Protein AF-A0A2X1UXJ8-F1 (afdb_monomer_lite)

Structure (mmCIF, N/CA/C/O backbone):
data_AF-A0A2X1UXJ8-F1
#
_entry.id   AF-A0A2X1UXJ8-F1
#
loop_
_atom_site.group_PDB
_atom_site.id
_atom_site.type_symbol
_atom_site.label_atom_id
_atom_site.label_alt_id
_atom_site.label_comp_id
_atom_site.label_asym_id
_atom_site.label_entity_id
_atom_site.label_seq_id
_atom_site.pdbx_PDB_ins_code
_atom_site.Cartn_x
_atom_site.Cartn_y
_atom_site.Cartn_z
_atom_site.occupancy
_atom_site.B_iso_or_equiv
_atom_site.auth_seq_id
_atom_site.auth_comp_id
_atom_site.auth_asym_id
_atom_site.auth_atom_id
_atom_site.pdbx_PDB_model_num
ATOM 1 N N . MET A 1 1 ? -6.531 20.901 70.702 1.00 50.12 1 MET A N 1
ATOM 2 C CA . MET A 1 1 ? -6.947 21.067 69.288 1.00 50.12 1 MET A CA 1
ATOM 3 C C . MET A 1 1 ? -7.308 19.710 68.667 1.00 50.12 1 MET A C 1
ATOM 5 O O . MET A 1 1 ? -6.995 19.472 67.511 1.00 50.12 1 MET A O 1
ATOM 9 N N . THR A 1 2 ? -7.958 18.817 69.420 1.00 54.38 2 THR A N 1
ATOM 10 C CA . THR A 1 2 ? -8.290 17.442 68.986 1.00 54.38 2 THR A CA 1
ATOM 11 C C . THR A 1 2 ? -9.805 17.213 68.903 1.00 54.38 2 THR A C 1
ATOM 13 O O . THR A 1 2 ? -10.251 16.410 68.093 1.00 54.38 2 THR A O 1
ATOM 16 N N . ASP A 1 3 ? -10.604 18.010 69.618 1.00 55.00 3 ASP A N 1
ATOM 17 C CA . ASP A 1 3 ? -12.059 17.815 69.731 1.00 55.00 3 ASP A CA 1
ATOM 18 C C . ASP A 1 3 ? -12.856 18.219 68.471 1.00 55.00 3 ASP A C 1
ATOM 20 O O . ASP A 1 3 ? -13.961 17.732 68.239 1.00 55.00 3 ASP A O 1
ATOM 24 N N . GLU A 1 4 ? -12.310 19.090 67.614 1.00 52.22 4 GLU A N 1
ATOM 25 C CA . GLU A 1 4 ? -12.976 19.516 66.367 1.00 52.22 4 GLU A CA 1
ATOM 26 C C . GLU A 1 4 ? -12.771 18.536 65.202 1.00 52.22 4 GLU A C 1
ATOM 28 O O . GLU A 1 4 ? -13.556 18.528 64.250 1.00 52.22 4 GLU A O 1
ATOM 33 N N . ALA A 1 5 ? -11.730 17.700 65.266 1.00 50.44 5 ALA A N 1
ATOM 34 C CA . ALA A 1 5 ? -11.434 16.709 64.236 1.00 50.44 5 ALA A CA 1
ATOM 35 C C . ALA A 1 5 ? -12.304 15.453 64.403 1.00 50.44 5 ALA A C 1
ATOM 37 O O . ALA A 1 5 ? -12.870 14.975 63.423 1.00 50.44 5 ALA A O 1
ATOM 38 N N . GLU A 1 6 ? -12.488 14.972 65.636 1.00 48.12 6 GLU A N 1
ATOM 39 C CA . GLU A 1 6 ? -13.340 13.808 65.929 1.00 48.12 6 GLU A CA 1
ATOM 40 C C . GLU A 1 6 ? -14.822 14.110 65.661 1.00 48.12 6 GLU A C 1
ATOM 42 O O . GLU A 1 6 ? -15.505 13.331 64.995 1.00 48.12 6 GLU A O 1
ATOM 47 N N . LYS A 1 7 ? -15.292 15.309 66.031 1.00 53.81 7 LYS A N 1
ATOM 48 C CA . LYS A 1 7 ? -16.669 15.749 65.765 1.00 53.81 7 LYS A CA 1
ATOM 49 C C . LYS A 1 7 ? -16.976 15.892 64.266 1.00 53.81 7 LYS A C 1
ATOM 51 O O . LYS A 1 7 ? -18.093 15.624 63.837 1.00 53.81 7 LYS A O 1
ATOM 56 N N . ASN A 1 8 ? -15.998 16.286 63.445 1.00 51.00 8 ASN A N 1
ATOM 57 C CA . ASN A 1 8 ? -16.175 16.412 61.990 1.00 51.00 8 ASN A CA 1
ATOM 58 C C . ASN A 1 8 ? -16.184 15.064 61.250 1.00 51.00 8 ASN A C 1
ATOM 60 O O . ASN A 1 8 ? -16.778 14.963 60.175 1.00 51.00 8 ASN A O 1
ATOM 64 N N . ILE A 1 9 ? -15.534 14.036 61.798 1.00 55.00 9 ILE A N 1
ATOM 65 C CA . ILE A 1 9 ? -15.549 12.677 61.236 1.00 55.00 9 ILE A CA 1
ATOM 66 C C . ILE A 1 9 ? -16.891 12.000 61.556 1.00 55.00 9 ILE A C 1
ATOM 68 O O . ILE A 1 9 ? -17.513 11.419 60.668 1.00 55.00 9 ILE A O 1
ATOM 72 N N . GLU A 1 10 ? -17.392 12.172 62.781 1.00 51.88 10 GLU A N 1
ATOM 73 C CA . GLU A 1 10 ? -18.669 11.609 63.235 1.00 51.88 10 GLU A CA 1
ATOM 74 C C . GLU A 1 10 ? -19.883 12.214 62.495 1.00 51.88 10 GLU A C 1
ATOM 76 O O . GLU A 1 10 ? -20.826 11.500 62.141 1.00 51.88 10 GLU A O 1
ATOM 81 N N . VAL A 1 11 ? -19.832 13.515 62.170 1.00 54.78 11 VAL A N 1
ATOM 82 C CA . VAL A 1 11 ? -20.868 14.215 61.378 1.00 54.78 11 VAL A CA 1
ATOM 83 C C . VAL A 1 11 ? -20.869 13.769 59.910 1.00 54.78 11 VAL A C 1
ATOM 85 O O . VAL A 1 11 ? -21.932 13.560 59.330 1.00 54.78 11 VAL A O 1
ATOM 88 N N . LYS A 1 12 ? -19.697 13.538 59.303 1.00 53.28 12 LYS A N 1
ATOM 89 C CA . LYS A 1 12 ? -19.628 13.040 57.919 1.00 53.28 12 LYS A CA 1
ATOM 90 C C . LYS A 1 12 ? -20.128 11.605 57.795 1.00 53.28 12 LYS A C 1
ATOM 92 O O . LYS A 1 12 ? -20.895 11.324 56.885 1.00 53.28 12 LYS A O 1
ATOM 97 N N . GLU A 1 13 ? -19.761 10.707 58.710 1.00 52.06 13 GLU A N 1
ATOM 98 C CA . GLU A 1 13 ? -20.269 9.326 58.685 1.00 52.06 13 GLU A CA 1
ATOM 99 C C . GLU A 1 13 ? -21.787 9.238 58.894 1.00 52.06 13 GLU A C 1
ATOM 101 O O . GLU A 1 13 ? -22.445 8.364 58.318 1.00 52.06 13 GLU A O 1
ATOM 106 N N . THR A 1 14 ? -22.361 10.131 59.703 1.00 49.97 14 THR A N 1
ATOM 107 C CA . THR A 1 14 ? -23.813 10.185 59.908 1.00 49.97 14 THR A CA 1
ATOM 108 C C . THR A 1 14 ? -24.551 10.742 58.691 1.00 49.97 14 THR A C 1
ATOM 110 O O . THR A 1 14 ? -25.617 10.221 58.359 1.00 49.97 14 THR A O 1
ATOM 113 N N . GLU A 1 15 ? -23.979 11.707 57.966 1.00 51.34 15 GLU A N 1
ATOM 114 C CA . GLU A 1 15 ? -24.545 12.236 56.717 1.00 51.34 15 GLU A CA 1
ATOM 115 C C . GLU A 1 15 ? -24.528 11.215 55.566 1.00 51.34 15 GLU A C 1
ATOM 117 O O . GLU A 1 15 ? -25.547 11.056 54.886 1.00 51.34 15 GLU A O 1
ATOM 122 N N . THR A 1 16 ? -23.439 10.457 55.377 1.00 51.91 16 THR A N 1
ATOM 123 C CA . THR A 1 16 ? -23.374 9.408 54.336 1.00 51.91 16 THR A CA 1
ATOM 124 C C . THR A 1 16 ? -24.379 8.290 54.609 1.00 51.91 16 THR A C 1
ATOM 126 O O . THR A 1 16 ? -25.118 7.885 53.709 1.00 51.91 16 THR A O 1
ATOM 129 N N . LYS A 1 17 ? -24.494 7.855 55.873 1.00 50.16 17 LYS A N 1
ATOM 130 C CA . LYS A 1 17 ? -25.495 6.861 56.294 1.00 50.16 17 LYS A CA 1
ATOM 131 C C . LYS A 1 17 ? -26.924 7.370 56.108 1.00 50.16 17 LYS A C 1
ATOM 133 O O . LYS A 1 17 ? -27.803 6.587 55.759 1.00 50.16 17 LYS A O 1
ATOM 138 N N . PHE A 1 18 ? -27.184 8.662 56.313 1.00 45.56 18 PHE A N 1
ATOM 139 C CA . PHE A 1 18 ? -28.506 9.249 56.077 1.00 45.56 18 PHE A CA 1
ATOM 140 C C . PHE A 1 18 ? -28.870 9.308 54.589 1.00 45.56 18 PHE A C 1
ATOM 142 O O . PHE A 1 18 ? -30.023 9.043 54.241 1.00 45.56 18 PHE A O 1
ATOM 149 N N . GLN A 1 19 ? -27.912 9.614 53.709 1.00 49.38 19 GLN A N 1
ATOM 150 C CA . GLN A 1 19 ? -28.151 9.623 52.263 1.00 49.38 19 GLN A CA 1
ATOM 151 C C . GLN A 1 19 ? -28.378 8.217 51.696 1.00 49.38 19 GLN A C 1
ATOM 153 O O . GLN A 1 19 ? -29.323 8.025 50.928 1.00 49.38 19 GLN A O 1
ATOM 158 N N . GLU A 1 20 ? -27.607 7.217 52.134 1.00 52.06 20 GLU A N 1
ATOM 159 C CA . GLU A 1 20 ? -27.856 5.811 51.782 1.00 52.06 20 GLU A CA 1
ATOM 160 C C . GLU A 1 20 ? -29.231 5.338 52.265 1.00 52.06 20 GLU A C 1
ATOM 162 O O . GLU A 1 20 ? -29.979 4.705 51.515 1.00 52.06 20 GLU A O 1
ATOM 167 N N . LYS A 1 21 ? -29.617 5.698 53.495 1.00 53.66 21 LYS A N 1
ATOM 168 C CA . LYS A 1 21 ? -30.918 5.314 54.058 1.00 53.66 21 LYS A CA 1
ATOM 169 C C . LYS A 1 21 ? -32.080 5.963 53.304 1.00 53.66 21 LYS A C 1
ATOM 171 O O . LYS A 1 21 ? -33.083 5.298 53.066 1.00 53.66 21 LYS A O 1
ATOM 176 N N . LYS A 1 22 ? -31.940 7.223 52.878 1.00 53.19 22 LYS A N 1
ATOM 177 C CA . LYS A 1 22 ? -32.953 7.936 52.083 1.00 53.19 22 LYS A CA 1
ATOM 178 C C . LYS A 1 22 ? -33.098 7.351 50.671 1.00 53.19 22 LYS A C 1
ATOM 180 O O . LYS A 1 22 ? -34.212 7.048 50.267 1.00 53.19 22 LYS A O 1
ATOM 185 N N . SER A 1 23 ? -31.982 7.077 49.991 1.00 60.78 23 SER A N 1
ATOM 186 C CA . SER A 1 23 ? -31.954 6.405 48.680 1.00 60.78 23 SER A CA 1
ATOM 187 C C . SER A 1 23 ? -32.635 5.029 48.711 1.00 60.78 23 SER A C 1
ATOM 189 O O . SER A 1 23 ? -33.432 4.691 47.833 1.00 60.78 23 SER A O 1
ATOM 191 N N . THR A 1 24 ? -32.372 4.255 49.769 1.00 61.00 24 THR A N 1
ATOM 192 C CA . THR A 1 24 ? -32.955 2.919 49.954 1.00 61.00 24 THR A CA 1
ATOM 193 C C . THR A 1 24 ? -34.464 2.998 50.198 1.00 61.00 24 THR A C 1
ATOM 195 O O . THR A 1 24 ? -35.220 2.218 49.625 1.00 61.00 24 THR A O 1
ATOM 198 N N . ILE A 1 25 ? -34.920 3.965 51.002 1.00 64.56 25 ILE A N 1
ATOM 199 C CA . ILE A 1 25 ? -36.349 4.203 51.255 1.00 64.56 25 ILE A CA 1
ATOM 200 C C . ILE A 1 25 ? -37.078 4.607 49.964 1.00 64.56 25 ILE A C 1
ATOM 202 O O . ILE A 1 25 ? -38.149 4.070 49.685 1.00 64.56 25 ILE A O 1
ATOM 206 N N . ASP A 1 26 ? -36.474 5.470 49.144 1.00 72.81 26 ASP A N 1
ATOM 207 C CA . ASP A 1 26 ? -37.051 5.895 47.863 1.00 72.81 26 ASP A CA 1
ATOM 208 C C . ASP A 1 26 ? -37.170 4.718 46.869 1.00 72.81 26 ASP A C 1
ATOM 210 O O . ASP A 1 26 ? -38.160 4.609 46.141 1.00 72.81 26 ASP A O 1
ATOM 214 N N . HIS A 1 27 ? -36.211 3.782 46.877 1.00 71.44 27 HIS A N 1
ATOM 215 C CA . HIS A 1 27 ? -36.261 2.569 46.047 1.00 71.44 27 HIS A CA 1
ATOM 216 C C . HIS A 1 27 ? -37.340 1.585 46.503 1.00 71.44 27 HIS A C 1
ATOM 218 O O . HIS A 1 27 ? -38.054 1.028 45.667 1.00 71.44 27 HIS A O 1
ATOM 224 N N . VAL A 1 28 ? -37.478 1.383 47.816 1.00 76.31 28 VAL A N 1
ATOM 225 C CA . VAL A 1 28 ? -38.512 0.522 48.411 1.00 76.31 28 VAL A CA 1
ATOM 226 C C . VAL A 1 28 ? -39.903 1.041 48.044 1.00 76.31 28 VAL A C 1
ATOM 228 O O . VAL A 1 28 ? -40.738 0.280 47.555 1.00 76.31 28 VAL A O 1
ATOM 231 N N . ASP A 1 29 ? -40.139 2.343 48.207 1.00 78.69 29 ASP A N 1
ATOM 232 C CA . ASP A 1 29 ? -41.426 2.963 47.885 1.00 78.69 29 ASP A CA 1
ATOM 233 C C . ASP A 1 29 ? -41.734 2.908 46.384 1.00 78.69 29 ASP A C 1
ATOM 235 O O . ASP A 1 29 ? -42.886 2.697 45.994 1.00 78.69 29 ASP A O 1
ATOM 239 N N . GLN A 1 30 ? -40.715 3.044 45.530 1.00 79.25 30 GLN A N 1
ATOM 240 C CA . GLN A 1 30 ? -40.879 2.895 44.087 1.00 79.25 30 GLN A CA 1
ATOM 241 C C . GLN A 1 30 ? -41.272 1.462 43.705 1.00 79.25 30 GLN A C 1
ATOM 243 O O . GLN A 1 30 ? -42.212 1.285 42.934 1.00 79.25 30 GLN A O 1
ATOM 248 N N . VAL A 1 31 ? -40.614 0.446 44.275 1.00 79.19 31 VAL A N 1
ATOM 249 C CA . VAL A 1 31 ? -40.940 -0.968 44.019 1.00 79.19 31 VAL A CA 1
ATOM 250 C C . VAL A 1 31 ? -42.351 -1.305 44.500 1.00 79.19 31 VAL A C 1
ATOM 252 O O . VAL A 1 31 ? -43.112 -1.935 43.767 1.00 79.19 31 VAL A O 1
ATOM 255 N N . ILE A 1 32 ? -42.740 -0.836 45.689 1.00 78.12 32 ILE A N 1
ATOM 256 C CA . ILE A 1 32 ? -44.103 -1.012 46.212 1.00 78.12 32 ILE A CA 1
ATOM 257 C C . ILE A 1 32 ? -45.126 -0.370 45.270 1.00 78.12 32 ILE A C 1
ATOM 259 O O . ILE A 1 32 ? -46.146 -0.980 44.945 1.00 78.12 32 ILE A O 1
ATOM 263 N N . LYS A 1 33 ? -44.852 0.850 44.796 1.00 82.94 33 LYS A N 1
ATOM 264 C CA . LYS A 1 33 ? -45.742 1.585 43.893 1.00 82.94 33 LYS A CA 1
ATOM 265 C C . LYS A 1 33 ? -45.852 0.924 42.518 1.00 82.94 33 LYS A C 1
ATOM 267 O O . LYS A 1 33 ? -46.960 0.825 41.991 1.00 82.94 33 LYS A O 1
ATOM 272 N N . GLU A 1 34 ? -44.746 0.455 41.946 1.00 81.06 34 GLU A N 1
ATOM 273 C CA . GLU A 1 34 ? -44.728 -0.270 40.670 1.00 81.06 34 GLU A CA 1
ATOM 274 C C . GLU A 1 34 ? -45.464 -1.609 40.790 1.00 81.06 34 GLU A C 1
ATOM 276 O O . GLU A 1 34 ? -46.346 -1.903 39.978 1.00 81.06 34 GLU A O 1
ATOM 281 N N . TYR A 1 35 ? -45.211 -2.371 41.854 1.00 79.62 35 TYR A N 1
ATOM 282 C CA . TYR A 1 35 ? -45.898 -3.637 42.098 1.00 79.62 35 TYR A CA 1
ATOM 283 C C . TYR A 1 35 ? -47.404 -3.443 42.304 1.00 79.62 35 TYR A C 1
ATOM 285 O O . TYR A 1 35 ? -48.208 -4.152 41.694 1.00 79.62 35 TYR A O 1
ATOM 293 N N . PHE A 1 36 ? -47.806 -2.443 43.096 1.00 81.19 36 PHE A N 1
ATOM 294 C CA . PHE A 1 36 ? -49.213 -2.078 43.267 1.00 81.19 36 PHE A CA 1
ATOM 295 C C . PHE A 1 36 ? -49.848 -1.644 41.942 1.00 81.19 36 PHE A C 1
ATOM 297 O O . PHE A 1 36 ? -50.990 -2.001 41.652 1.00 81.19 36 PHE A O 1
ATOM 304 N N . SER A 1 37 ? -49.120 -0.904 41.102 1.00 84.69 37 SER A N 1
ATOM 305 C CA . SER A 1 37 ? -49.647 -0.462 39.810 1.00 84.69 37 SER A CA 1
ATOM 306 C C . SER A 1 37 ? -50.031 -1.639 38.904 1.00 84.69 37 SER A C 1
ATOM 308 O O . SER A 1 37 ? -51.074 -1.567 38.244 1.00 84.69 37 SER A O 1
ATOM 310 N N . LEU A 1 38 ? -49.251 -2.726 38.956 1.00 83.56 38 LEU A N 1
ATOM 311 C CA . LEU A 1 38 ? -49.401 -3.936 38.147 1.00 83.56 38 LEU A CA 1
ATOM 312 C C . LEU A 1 38 ? -50.404 -4.934 38.733 1.00 83.56 38 LEU A C 1
ATOM 314 O O . LEU A 1 38 ? -51.238 -5.468 38.008 1.00 83.56 38 LEU A O 1
ATOM 318 N N . THR A 1 39 ? -50.335 -5.185 40.038 1.00 81.38 39 THR A N 1
ATOM 319 C CA . THR A 1 39 ? -51.079 -6.279 40.687 1.00 81.38 39 THR A CA 1
ATOM 320 C C . THR A 1 39 ? -52.319 -5.810 41.439 1.00 81.38 39 THR A C 1
ATOM 322 O O . THR A 1 39 ? -53.167 -6.626 41.786 1.00 81.38 39 THR A O 1
ATOM 325 N N . LYS A 1 40 ? -52.431 -4.499 41.702 1.00 82.06 40 LYS A N 1
ATOM 326 C CA . LYS A 1 40 ? -53.433 -3.882 42.591 1.00 82.06 40 LYS A CA 1
ATOM 327 C C . LYS A 1 40 ? -53.396 -4.400 44.036 1.00 82.06 40 LYS A C 1
ATOM 329 O O . LYS A 1 40 ? -54.316 -4.124 44.800 1.00 82.06 40 LYS A O 1
ATOM 334 N N . ILE A 1 41 ? -52.329 -5.100 44.431 1.00 80.31 41 ILE A N 1
ATOM 335 C CA . ILE A 1 41 ? -52.103 -5.586 45.797 1.00 80.31 41 ILE A CA 1
ATOM 336 C C . ILE A 1 41 ? -51.193 -4.602 46.523 1.00 80.31 41 ILE A C 1
ATOM 338 O O . ILE A 1 41 ? -50.098 -4.287 46.052 1.00 80.31 41 ILE A O 1
ATOM 342 N N . GLN A 1 42 ? -51.666 -4.087 47.656 1.00 76.62 42 GLN A N 1
ATOM 343 C CA . GLN A 1 42 ? -50.947 -3.089 48.439 1.00 76.62 42 GLN A CA 1
ATOM 344 C C . GLN A 1 42 ? -49.941 -3.798 49.350 1.00 76.62 42 GLN A C 1
ATOM 346 O O . GLN A 1 42 ? -50.331 -4.469 50.300 1.00 76.62 42 GLN A O 1
ATOM 351 N N . LEU A 1 43 ? -48.656 -3.677 49.017 1.00 79.19 43 LEU A N 1
ATOM 352 C CA . LEU A 1 43 ? -47.559 -4.193 49.832 1.00 79.19 43 LEU A CA 1
ATOM 353 C C . LEU A 1 43 ? -47.110 -3.140 50.849 1.00 79.19 43 LEU A C 1
ATOM 355 O O . LEU A 1 43 ? -47.109 -1.939 50.569 1.00 79.19 43 LEU A O 1
ATOM 359 N N . THR A 1 44 ? -46.703 -3.603 52.022 1.00 79.88 44 THR A N 1
ATOM 360 C CA . THR A 1 44 ? -46.060 -2.809 53.069 1.00 79.88 44 THR A CA 1
ATOM 361 C C . THR A 1 44 ? -44.546 -2.999 53.021 1.00 79.88 44 THR A C 1
ATOM 363 O O . THR A 1 44 ? -44.045 -3.966 52.454 1.00 79.88 44 THR A O 1
ATOM 366 N N . ARG A 1 45 ? -43.778 -2.068 53.600 1.00 74.75 45 ARG A N 1
ATOM 367 C CA . ARG A 1 45 ? -42.303 -2.129 53.567 1.00 74.75 45 ARG A CA 1
ATOM 368 C C . ARG A 1 45 ? -41.721 -3.372 54.247 1.00 74.75 45 ARG A C 1
ATOM 370 O O . ARG A 1 45 ? -40.623 -3.780 53.887 1.00 74.75 45 ARG A O 1
ATOM 377 N N . ASP A 1 46 ? -42.461 -3.959 55.182 1.00 78.50 46 ASP A N 1
ATOM 378 C CA . ASP A 1 46 ? -42.044 -5.144 55.931 1.00 78.50 46 ASP A CA 1
ATOM 379 C C . ASP A 1 46 ? -42.435 -6.456 55.225 1.00 78.50 46 ASP A C 1
ATOM 381 O O . ASP A 1 46 ? -42.104 -7.540 55.709 1.00 78.50 46 ASP A O 1
ATOM 385 N N . ASP A 1 47 ? -43.114 -6.387 54.070 1.00 83.19 47 ASP A N 1
ATOM 386 C CA . ASP A 1 47 ? -43.481 -7.582 53.317 1.00 83.19 47 ASP A CA 1
ATOM 387 C C . ASP A 1 47 ? -42.243 -8.245 52.688 1.00 83.19 47 ASP A C 1
ATOM 389 O O . ASP A 1 47 ? -41.483 -7.600 51.954 1.00 83.19 47 ASP A O 1
ATOM 393 N N . PRO A 1 48 ? -42.066 -9.569 52.853 1.00 81.81 48 PRO A N 1
ATOM 394 C CA . PRO A 1 48 ? -40.915 -10.292 52.307 1.00 81.81 48 PRO A CA 1
ATOM 395 C C . PRO A 1 48 ? -40.850 -10.234 50.771 1.00 81.81 48 PRO A C 1
ATOM 397 O O . PRO A 1 48 ? -39.772 -10.332 50.185 1.00 81.81 48 PRO A O 1
ATOM 400 N N . ILE A 1 49 ? -41.994 -10.021 50.110 1.00 82.88 49 ILE A N 1
ATOM 401 C CA . ILE A 1 49 ? -42.093 -9.841 48.656 1.00 82.88 49 ILE A CA 1
ATOM 402 C C . ILE A 1 49 ? -41.374 -8.562 48.210 1.00 82.88 49 ILE A C 1
ATOM 404 O O . ILE A 1 49 ? -40.706 -8.571 47.180 1.00 82.88 49 ILE A O 1
ATOM 408 N N . VAL A 1 50 ? -41.448 -7.478 48.988 1.00 83.06 50 VAL A N 1
ATOM 409 C CA . VAL A 1 50 ? -40.763 -6.217 48.664 1.00 83.06 50 VAL A CA 1
ATOM 410 C C . VAL A 1 50 ? -39.249 -6.405 48.715 1.00 83.06 50 VAL A C 1
ATOM 412 O O . VAL A 1 50 ? -38.547 -5.963 47.807 1.00 83.06 50 VAL A O 1
ATOM 415 N N . GLY A 1 51 ? -38.751 -7.136 49.717 1.00 81.06 51 GLY A N 1
ATOM 416 C CA . GLY A 1 51 ? -37.339 -7.509 49.810 1.00 81.06 51 GLY A CA 1
ATOM 417 C C . GLY A 1 51 ? -36.865 -8.343 48.615 1.00 81.06 51 GLY A C 1
ATOM 418 O O . GLY A 1 51 ? -35.805 -8.064 48.055 1.00 81.06 51 GLY A O 1
ATOM 419 N N . LEU A 1 52 ? -37.672 -9.315 48.174 1.00 85.62 52 LEU A N 1
ATOM 420 C CA . LEU A 1 52 ? -37.369 -10.133 46.995 1.00 85.62 52 LEU A CA 1
ATOM 421 C C . LEU A 1 52 ? -37.337 -9.297 45.705 1.00 85.62 52 LEU A C 1
ATOM 423 O O . LEU A 1 52 ? -36.405 -9.426 44.914 1.00 85.62 52 LEU A O 1
ATOM 427 N N . LEU A 1 53 ? -38.321 -8.417 45.508 1.00 82.94 53 LEU A N 1
ATOM 428 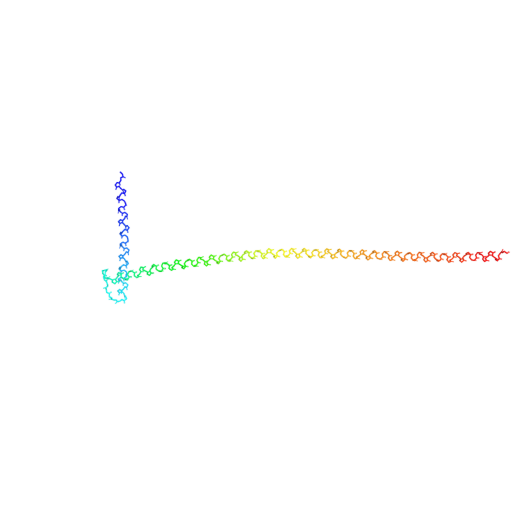C CA . LEU A 1 53 ? -38.399 -7.542 44.334 1.00 82.94 53 LEU A CA 1
ATOM 429 C C . LEU A 1 53 ? -37.237 -6.543 44.284 1.00 82.94 53 LEU A C 1
ATOM 431 O O . LEU A 1 53 ? -36.684 -6.297 43.214 1.00 82.94 53 LEU A O 1
ATOM 435 N N . LEU A 1 54 ? -36.827 -5.997 45.432 1.00 83.50 54 LEU A N 1
ATOM 436 C CA . LEU A 1 54 ? -35.650 -5.131 45.529 1.00 83.50 54 LEU A CA 1
ATOM 437 C C . LEU A 1 54 ? -34.363 -5.888 45.208 1.00 83.50 54 LEU A C 1
ATOM 439 O O . LEU A 1 54 ? -33.553 -5.389 44.432 1.00 83.50 54 LEU A O 1
ATOM 443 N N . ALA A 1 55 ? -34.187 -7.094 45.753 1.00 83.44 55 ALA A N 1
ATOM 444 C CA . ALA A 1 55 ? -33.026 -7.925 45.452 1.00 83.44 55 ALA A CA 1
ATOM 445 C C . ALA A 1 55 ? -32.950 -8.258 43.954 1.00 83.44 55 ALA A C 1
ATOM 447 O O . ALA A 1 55 ? -31.886 -8.141 43.350 1.00 83.44 55 ALA A O 1
ATOM 448 N N . GLN A 1 56 ? -34.086 -8.595 43.340 1.00 86.25 56 GLN A N 1
ATOM 449 C CA . GLN A 1 56 ? -34.166 -8.865 41.909 1.00 86.25 56 GLN A CA 1
ATOM 450 C C . GLN A 1 56 ? -33.871 -7.615 41.070 1.00 86.25 56 GLN A C 1
ATOM 452 O O . GLN A 1 56 ? -33.151 -7.705 40.080 1.00 86.25 56 GLN A O 1
ATOM 457 N N . ARG A 1 57 ? -34.373 -6.442 41.470 1.00 83.88 57 ARG A N 1
ATOM 458 C CA . ARG A 1 57 ? -34.075 -5.172 40.794 1.00 83.88 57 ARG A CA 1
ATOM 459 C C . ARG A 1 57 ? -32.586 -4.835 40.858 1.00 83.88 57 ARG A C 1
ATOM 461 O O . ARG A 1 57 ? -32.000 -4.532 39.828 1.00 83.88 57 ARG A O 1
ATOM 468 N N . ILE A 1 58 ? -31.972 -4.954 42.036 1.00 85.31 58 ILE A N 1
ATOM 469 C CA . ILE A 1 58 ? -30.532 -4.723 42.224 1.00 85.31 58 ILE A CA 1
ATOM 470 C C . ILE A 1 58 ? -29.711 -5.678 41.351 1.00 85.31 58 ILE A C 1
ATOM 472 O O . ILE A 1 58 ? -28.729 -5.257 40.740 1.00 85.31 58 ILE A O 1
ATOM 476 N N . ASP A 1 59 ? -30.106 -6.950 41.272 1.00 88.12 59 ASP A N 1
ATOM 477 C CA . ASP A 1 59 ? -29.414 -7.926 40.430 1.00 88.12 59 ASP A CA 1
ATOM 478 C C . ASP A 1 59 ? -29.537 -7.580 38.938 1.00 88.12 59 ASP A C 1
ATOM 480 O O . ASP A 1 59 ? -28.534 -7.559 38.225 1.00 88.12 59 ASP A O 1
ATOM 484 N N . VAL A 1 60 ? -30.734 -7.203 38.475 1.00 87.19 60 VAL A N 1
ATOM 485 C CA . VAL A 1 60 ? -30.958 -6.750 37.092 1.00 87.19 60 VAL A CA 1
ATOM 486 C C . VAL A 1 60 ? -30.160 -5.484 36.780 1.00 87.19 60 VAL A C 1
ATOM 488 O O . VAL A 1 60 ? -29.507 -5.425 35.741 1.00 87.19 60 VAL A O 1
ATOM 491 N N . ASP A 1 61 ? -30.147 -4.495 37.673 1.00 86.56 61 ASP A N 1
ATOM 492 C CA . ASP A 1 61 ? -29.388 -3.254 37.486 1.00 86.56 61 ASP A CA 1
ATOM 493 C C . ASP A 1 61 ? -27.880 -3.532 37.410 1.00 86.56 61 ASP A C 1
ATOM 495 O O . ASP A 1 61 ? -27.171 -2.959 36.576 1.00 86.56 61 ASP A O 1
ATOM 499 N N . LYS A 1 62 ? -27.383 -4.469 38.226 1.00 89.19 62 LYS A N 1
ATOM 500 C CA . LYS A 1 62 ? -25.987 -4.914 38.182 1.00 89.19 62 LYS A CA 1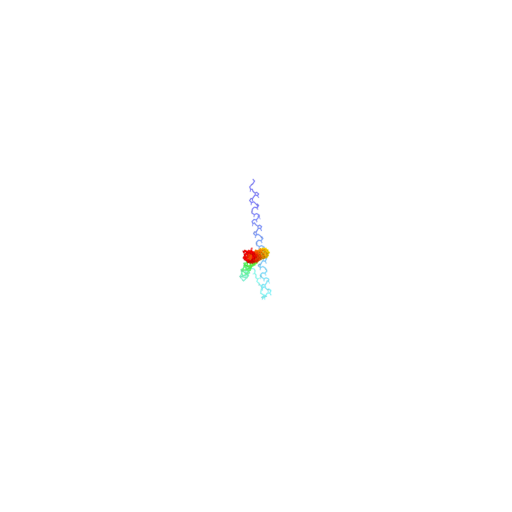
ATOM 501 C C . LYS A 1 62 ? -25.658 -5.602 36.857 1.00 89.19 62 LYS A C 1
ATOM 503 O O . LYS A 1 62 ? -24.631 -5.280 36.258 1.00 89.19 62 LYS A O 1
ATOM 508 N N . GLN A 1 63 ? -26.521 -6.505 36.389 1.00 89.44 63 GLN A N 1
ATOM 509 C CA . GLN A 1 63 ? -26.359 -7.185 35.100 1.00 89.44 63 GLN A CA 1
ATOM 510 C C . GLN A 1 63 ? -26.411 -6.199 33.925 1.00 89.44 63 GLN A C 1
ATOM 512 O O . GLN A 1 63 ? -25.613 -6.296 32.992 1.00 89.44 63 GLN A O 1
ATOM 517 N N . LEU A 1 64 ? -27.309 -5.213 33.975 1.00 91.56 64 LEU A N 1
ATOM 518 C CA . LEU A 1 64 ? -27.419 -4.170 32.958 1.00 91.56 64 LEU A CA 1
ATOM 519 C C . LEU A 1 64 ? -26.166 -3.284 32.938 1.00 91.56 64 LEU A C 1
ATOM 521 O O . LEU A 1 64 ? -25.657 -2.941 31.869 1.00 91.56 64 LEU A O 1
ATOM 525 N N . GLY A 1 65 ? -25.644 -2.950 34.120 1.00 89.69 65 GLY A N 1
ATOM 526 C CA . GLY A 1 65 ? -24.392 -2.223 34.284 1.00 89.69 65 GLY A CA 1
ATOM 527 C C . GLY A 1 65 ? -23.207 -2.968 33.673 1.00 89.69 65 GLY A C 1
ATOM 528 O O . GLY A 1 65 ? -22.480 -2.384 32.869 1.00 89.69 65 GLY A O 1
ATOM 529 N N . SER A 1 66 ? -23.040 -4.260 33.985 1.00 90.88 66 SER A N 1
ATOM 530 C CA . SER A 1 66 ? -21.967 -5.073 33.396 1.00 90.88 66 SER A CA 1
ATOM 531 C C . SER A 1 66 ? -22.123 -5.217 31.885 1.00 90.88 66 SER A C 1
ATOM 533 O O . SER A 1 66 ? -21.162 -5.011 31.152 1.00 90.88 66 SER A O 1
ATOM 535 N N . PHE A 1 67 ? -23.344 -5.456 31.402 1.00 93.19 67 PHE A N 1
ATOM 536 C CA . PHE A 1 67 ? -23.616 -5.575 29.972 1.00 93.19 67 PHE A CA 1
ATOM 537 C C . PHE A 1 67 ? -23.274 -4.292 29.203 1.00 93.19 67 PHE A C 1
ATOM 539 O O . PHE A 1 67 ? -22.703 -4.342 28.114 1.00 93.19 67 PHE A O 1
ATOM 546 N N . LYS A 1 68 ? -23.569 -3.120 29.780 1.00 93.56 68 LYS A N 1
ATOM 547 C CA . LYS A 1 68 ? -23.198 -1.831 29.186 1.00 93.56 68 LYS A CA 1
ATOM 548 C C . LYS A 1 68 ? -21.680 -1.661 29.096 1.00 93.56 68 LYS A C 1
ATOM 550 O O . LYS A 1 68 ? -21.194 -1.161 28.085 1.00 93.56 68 LYS A O 1
ATOM 555 N N . VAL A 1 69 ? -20.942 -2.073 30.127 1.00 94.56 69 VAL A N 1
ATOM 556 C CA . VAL A 1 69 ? -19.469 -2.031 30.132 1.00 94.56 69 VAL A CA 1
ATOM 557 C C . VAL A 1 69 ? -18.894 -2.965 29.066 1.00 94.56 69 VAL A C 1
ATOM 559 O O . VAL A 1 69 ? -18.009 -2.556 28.316 1.00 94.56 69 VAL A O 1
ATOM 562 N N . ASP A 1 70 ? -19.431 -4.177 28.941 1.00 94.00 70 ASP A N 1
ATOM 563 C CA . ASP A 1 70 ? -18.990 -5.142 27.930 1.00 94.00 70 ASP A CA 1
ATOM 564 C C . ASP A 1 70 ? -19.256 -4.634 26.507 1.00 94.00 70 ASP A C 1
ATOM 566 O O . ASP A 1 70 ? -18.378 -4.706 25.646 1.00 94.00 70 ASP A O 1
ATOM 570 N N . LEU A 1 71 ? -20.430 -4.040 26.263 1.00 93.38 71 LEU A N 1
ATOM 571 C CA . LEU A 1 71 ? -20.736 -3.400 24.983 1.00 93.38 71 LEU A CA 1
ATOM 572 C C . LEU A 1 71 ? -19.776 -2.253 24.674 1.00 93.38 71 LEU A C 1
ATOM 574 O O . LEU A 1 71 ? -19.278 -2.168 23.552 1.00 93.38 71 LEU A O 1
ATOM 578 N N . GLN A 1 72 ? -19.498 -1.390 25.653 1.00 95.00 72 GLN A N 1
ATOM 579 C CA . GLN A 1 72 ? -18.549 -0.288 25.493 1.00 95.00 72 GLN A CA 1
ATOM 580 C C . GLN A 1 72 ? -17.177 -0.820 25.056 1.00 95.00 72 GLN A C 1
ATOM 582 O O . GLN A 1 72 ? -16.603 -0.328 24.088 1.00 95.00 72 GLN A O 1
ATOM 587 N N . LYS A 1 73 ? -16.703 -1.888 25.706 1.00 96.12 73 LYS A N 1
ATOM 588 C CA . LYS A 1 73 ? -15.430 -2.532 25.382 1.00 96.12 73 LYS A CA 1
ATOM 589 C C . LYS A 1 73 ? -15.402 -3.085 23.955 1.00 96.12 73 LYS A C 1
ATOM 591 O O . LYS A 1 73 ? -14.433 -2.851 23.239 1.00 96.12 73 LYS A O 1
ATOM 596 N N . ILE A 1 74 ? -16.465 -3.766 23.521 1.00 95.44 74 ILE A N 1
ATOM 597 C CA . ILE A 1 74 ? -16.577 -4.287 22.148 1.00 95.44 74 ILE A CA 1
ATOM 598 C C . ILE A 1 74 ? -16.551 -3.141 21.129 1.00 95.44 74 ILE A C 1
ATOM 600 O O . ILE A 1 74 ? -15.871 -3.239 20.107 1.00 95.44 74 ILE A O 1
ATOM 604 N N . PHE A 1 75 ? -17.267 -2.047 21.399 1.00 95.19 75 PHE A N 1
ATOM 605 C CA . PHE A 1 75 ? -17.264 -0.871 20.528 1.00 95.19 75 PHE A CA 1
ATOM 606 C C . PHE A 1 75 ? -15.881 -0.224 20.437 1.00 95.19 75 PHE A C 1
ATOM 608 O O . PHE A 1 75 ? -15.445 0.112 19.335 1.00 95.19 75 PHE A O 1
ATOM 615 N N . ASP A 1 76 ? -15.181 -0.083 21.560 1.00 95.38 76 ASP A N 1
ATOM 616 C CA . ASP A 1 76 ? -13.837 0.491 21.591 1.00 95.38 76 ASP A CA 1
ATOM 617 C C . ASP A 1 76 ? -12.825 -0.407 20.858 1.00 95.38 76 ASP A C 1
ATOM 619 O O . ASP A 1 76 ? -12.006 0.088 20.081 1.00 95.38 76 ASP A O 1
ATOM 623 N N . GLU A 1 77 ? -12.909 -1.730 21.022 1.00 95.62 77 GLU A N 1
ATOM 624 C CA . GLU A 1 77 ? -12.092 -2.694 20.273 1.00 95.62 77 GLU A CA 1
ATOM 625 C C . GLU A 1 77 ? -12.370 -2.628 18.764 1.00 95.62 77 GLU A C 1
ATOM 627 O O . GLU A 1 77 ? -11.432 -2.554 17.964 1.00 95.62 77 GLU A O 1
ATOM 632 N N . ALA A 1 78 ? -13.644 -2.594 18.362 1.00 94.62 78 ALA A N 1
ATOM 633 C CA . ALA A 1 78 ? -14.038 -2.489 16.959 1.00 94.62 78 ALA A CA 1
ATOM 634 C C . ALA A 1 78 ? -13.574 -1.167 16.332 1.00 94.62 78 ALA A C 1
ATOM 636 O O . ALA A 1 78 ? -13.062 -1.158 15.209 1.00 94.62 78 ALA A O 1
ATOM 637 N N . LYS A 1 79 ? -13.703 -0.059 17.069 1.00 95.00 79 LYS A N 1
ATOM 638 C CA . LYS A 1 79 ? -13.220 1.256 16.648 1.00 95.00 79 LYS A CA 1
ATOM 639 C C . LYS A 1 79 ? -11.706 1.250 16.465 1.00 95.00 79 LYS A C 1
ATOM 641 O O . LYS A 1 79 ? -11.234 1.591 15.386 1.00 95.00 79 LYS A O 1
ATOM 646 N N . ASN A 1 80 ? -10.955 0.782 17.461 1.00 95.44 80 ASN A N 1
ATOM 647 C CA . ASN A 1 80 ? -9.496 0.696 17.381 1.00 95.44 80 ASN A CA 1
ATOM 648 C C . ASN A 1 80 ? -9.040 -0.191 16.215 1.00 95.44 80 ASN A C 1
ATOM 650 O O . ASN A 1 80 ? -8.083 0.138 15.515 1.00 95.44 80 ASN A O 1
ATOM 654 N N . HIS A 1 81 ? -9.726 -1.311 15.973 1.00 93.81 81 HIS A N 1
ATOM 655 C CA . HIS A 1 81 ? -9.428 -2.170 14.833 1.00 93.81 81 HIS A CA 1
ATOM 656 C C . HIS A 1 81 ? -9.688 -1.458 13.497 1.00 93.81 81 HIS A C 1
ATOM 658 O O . HIS A 1 81 ? -8.858 -1.534 12.591 1.00 93.81 81 HIS A O 1
ATOM 664 N N . SER A 1 82 ? -10.804 -0.735 13.382 1.00 93.06 82 SER A N 1
ATOM 665 C CA . SER A 1 82 ? -11.131 0.056 12.193 1.00 93.06 82 SER A CA 1
ATOM 666 C C . SER A 1 82 ? -10.109 1.167 11.944 1.00 93.06 82 SER A C 1
ATOM 668 O O . SER A 1 82 ? -9.603 1.288 10.829 1.00 93.06 82 SER A O 1
ATOM 670 N N . ASP A 1 83 ? -9.756 1.934 12.976 1.00 93.88 83 ASP A N 1
ATOM 671 C CA . ASP A 1 83 ? -8.783 3.027 12.886 1.00 93.88 83 ASP A CA 1
ATOM 672 C C . ASP A 1 83 ? -7.404 2.497 12.454 1.00 93.88 83 ASP A C 1
ATOM 674 O O . ASP A 1 83 ? -6.783 3.032 11.534 1.00 93.88 83 ASP A O 1
ATOM 678 N N . ASN A 1 84 ? -6.961 1.372 13.025 1.00 94.06 84 ASN A N 1
ATOM 679 C CA . ASN A 1 84 ? -5.708 0.724 12.629 1.00 94.06 84 ASN A CA 1
ATOM 680 C C . ASN A 1 84 ? -5.720 0.257 11.167 1.00 94.06 84 ASN A C 1
ATOM 682 O O . ASN A 1 84 ? -4.728 0.434 10.458 1.00 94.06 84 ASN A O 1
ATOM 686 N N . ARG A 1 85 ? -6.838 -0.309 10.694 1.00 92.94 85 ARG A N 1
ATOM 687 C CA . ARG A 1 85 ? -6.976 -0.721 9.289 1.00 92.94 85 ARG A CA 1
ATOM 688 C C . ARG A 1 85 ? -6.949 0.467 8.335 1.00 92.94 85 ARG A C 1
ATOM 690 O O . ARG A 1 85 ? -6.370 0.351 7.260 1.00 92.94 85 ARG A O 1
ATOM 697 N N . LEU A 1 86 ? -7.539 1.599 8.712 1.00 94.69 86 LEU A N 1
ATOM 698 C CA . LEU A 1 86 ? -7.480 2.820 7.905 1.00 94.69 86 LEU A CA 1
ATOM 699 C C . LEU A 1 86 ? -6.041 3.334 7.773 1.00 94.69 86 LEU A C 1
ATOM 701 O O . LEU A 1 86 ? -5.615 3.654 6.668 1.00 94.69 86 LEU A O 1
ATOM 705 N N . ILE A 1 87 ? -5.267 3.322 8.862 1.00 95.38 87 ILE A N 1
ATOM 706 C CA . ILE A 1 87 ? -3.840 3.685 8.836 1.00 95.38 87 ILE A CA 1
ATOM 707 C C . ILE A 1 87 ? -3.042 2.722 7.943 1.00 95.38 87 ILE A C 1
ATOM 709 O O . ILE A 1 87 ? -2.157 3.143 7.199 1.00 95.38 87 ILE A O 1
ATOM 713 N N . GLU A 1 88 ? -3.327 1.421 7.992 1.00 95.31 88 GLU A N 1
ATOM 714 C CA . GLU A 1 88 ? -2.653 0.442 7.132 1.00 95.31 88 GLU A CA 1
ATOM 715 C C . GLU A 1 88 ? -2.967 0.657 5.645 1.00 95.31 88 GLU A C 1
ATOM 717 O O . GLU A 1 88 ? -2.058 0.624 4.814 1.00 95.31 88 GLU A O 1
ATOM 722 N N . ILE A 1 89 ? -4.231 0.935 5.312 1.00 94.81 89 ILE A N 1
ATOM 723 C CA . ILE A 1 89 ? -4.650 1.265 3.944 1.00 94.81 89 ILE A CA 1
ATOM 724 C C . ILE A 1 89 ? -3.915 2.512 3.443 1.00 94.81 89 ILE A C 1
ATOM 726 O O . ILE A 1 89 ? -3.400 2.503 2.326 1.00 94.81 89 ILE A O 1
ATOM 730 N N . ASP A 1 90 ? -3.813 3.549 4.271 1.00 95.44 90 ASP A N 1
ATOM 731 C CA . ASP A 1 90 ? -3.119 4.792 3.929 1.00 95.44 90 ASP A CA 1
ATOM 732 C C . ASP A 1 90 ? -1.616 4.566 3.674 1.00 95.44 90 ASP A C 1
ATOM 734 O O . ASP A 1 90 ? -1.055 5.013 2.671 1.00 95.44 90 ASP A O 1
ATOM 738 N N . LYS A 1 91 ? -0.964 3.741 4.505 1.00 95.81 91 LYS A N 1
ATOM 739 C CA . LYS A 1 91 ? 0.431 3.322 4.282 1.00 95.81 91 LYS A CA 1
ATOM 740 C C . LYS A 1 91 ? 0.612 2.581 2.960 1.00 95.81 91 LYS A C 1
ATOM 742 O O . LYS A 1 91 ? 1.584 2.829 2.245 1.00 95.81 91 LYS A O 1
ATOM 747 N N . LEU A 1 92 ? -0.292 1.657 2.636 1.00 94.88 92 LEU A N 1
ATOM 748 C CA . LEU A 1 92 ? -0.245 0.920 1.372 1.00 94.88 92 LEU A CA 1
ATOM 749 C C . LEU A 1 92 ? -0.473 1.843 0.174 1.00 94.88 92 LEU A C 1
ATOM 751 O O . LEU A 1 92 ? 0.187 1.676 -0.850 1.00 94.88 92 LEU A O 1
ATOM 755 N N . TYR A 1 93 ? -1.361 2.827 0.307 1.00 96.12 93 TYR A N 1
ATOM 756 C CA . TYR A 1 93 ? -1.600 3.829 -0.722 1.00 96.12 93 TYR A CA 1
ATOM 757 C C . TYR A 1 93 ? -0.332 4.636 -1.023 1.00 96.12 93 TYR A C 1
ATOM 759 O O . TYR A 1 93 ? 0.110 4.667 -2.172 1.00 96.12 93 TYR A O 1
ATOM 767 N N . HIS A 1 94 ? 0.317 5.193 0.003 1.00 95.75 94 HIS A N 1
ATOM 768 C CA . HIS A 1 94 ? 1.569 5.932 -0.173 1.00 95.75 94 HIS A CA 1
ATOM 769 C C . HIS A 1 94 ? 2.698 5.070 -0.741 1.00 95.75 94 HIS A C 1
ATOM 771 O O . HIS A 1 94 ? 3.426 5.513 -1.627 1.00 95.75 94 HIS A O 1
ATOM 777 N N . LYS A 1 95 ? 2.810 3.813 -0.297 1.00 95.94 95 LYS A N 1
ATOM 778 C CA . LYS A 1 95 ? 3.788 2.872 -0.852 1.00 95.94 95 LYS A CA 1
ATOM 779 C C . LYS A 1 95 ? 3.544 2.601 -2.339 1.00 95.94 95 LYS A C 1
ATOM 781 O O . LYS A 1 95 ? 4.495 2.539 -3.112 1.00 95.94 95 LYS A O 1
ATOM 786 N N . ASN A 1 96 ? 2.288 2.441 -2.750 1.00 94.19 96 ASN A N 1
ATOM 787 C CA . ASN A 1 96 ? 1.943 2.247 -4.159 1.00 94.19 96 ASN A CA 1
ATOM 788 C C . ASN A 1 96 ? 2.221 3.503 -4.994 1.00 94.19 96 ASN A C 1
ATOM 790 O O . ASN A 1 96 ? 2.660 3.385 -6.135 1.00 94.19 96 ASN A O 1
ATOM 794 N N . GLU A 1 97 ? 2.002 4.694 -4.434 1.00 96.38 97 GLU A N 1
ATOM 795 C CA . GLU A 1 97 ? 2.346 5.959 -5.088 1.00 96.38 97 GLU A CA 1
ATOM 796 C C . GLU A 1 97 ? 3.864 6.090 -5.305 1.00 96.38 97 GLU A C 1
ATOM 798 O O . GLU A 1 97 ? 4.308 6.488 -6.382 1.00 96.38 97 GLU A O 1
ATOM 803 N N . GLU A 1 98 ? 4.670 5.716 -4.309 1.00 96.44 98 GLU A N 1
ATOM 804 C CA . GLU A 1 98 ? 6.131 5.680 -4.419 1.00 96.44 98 GLU A CA 1
ATOM 805 C C . GLU A 1 98 ? 6.589 4.686 -5.494 1.00 96.44 98 GLU A C 1
ATOM 807 O O . GLU A 1 98 ? 7.381 5.043 -6.368 1.00 96.44 98 GLU A O 1
ATOM 812 N N . LEU A 1 99 ? 6.017 3.477 -5.502 1.00 96.25 99 LEU A N 1
ATOM 813 C CA . LEU A 1 99 ? 6.305 2.461 -6.518 1.00 96.25 99 LEU A CA 1
ATOM 814 C C . LEU A 1 99 ? 5.941 2.940 -7.930 1.00 96.25 99 LEU A C 1
ATOM 816 O O . LEU A 1 99 ? 6.675 2.689 -8.884 1.00 96.25 99 LEU A O 1
ATOM 820 N N . ALA A 1 100 ? 4.820 3.650 -8.078 1.00 94.62 100 ALA A N 1
ATOM 821 C CA . ALA A 1 100 ? 4.406 4.214 -9.358 1.00 94.62 100 ALA A CA 1
ATOM 822 C C . ALA A 1 100 ? 5.412 5.259 -9.869 1.00 94.62 100 ALA A C 1
ATOM 824 O O . ALA A 1 100 ? 5.773 5.234 -11.047 1.00 94.62 100 ALA A O 1
ATOM 825 N N . LYS A 1 101 ? 5.917 6.127 -8.982 1.00 95.62 101 LYS A N 1
ATOM 826 C CA . LYS A 1 101 ? 6.977 7.095 -9.313 1.00 95.62 101 LYS A CA 1
ATOM 827 C C . LYS A 1 101 ? 8.284 6.397 -9.685 1.00 95.62 101 LYS A C 1
ATOM 829 O O . LYS A 1 101 ? 8.946 6.811 -10.635 1.00 95.62 101 LYS A O 1
ATOM 834 N N . GLU A 1 102 ? 8.646 5.323 -8.983 1.00 95.56 102 GLU A N 1
ATOM 835 C CA . GLU A 1 102 ? 9.833 4.533 -9.315 1.00 95.56 102 GLU A CA 1
ATOM 836 C C . GLU A 1 102 ? 9.712 3.897 -10.707 1.00 95.56 102 GLU A C 1
ATOM 838 O O . GLU A 1 102 ? 10.632 4.017 -11.518 1.00 95.56 102 GLU A O 1
ATOM 843 N N . PHE A 1 103 ? 8.565 3.290 -11.028 1.00 95.12 103 PHE A N 1
ATOM 844 C CA . PHE A 1 103 ? 8.323 2.726 -12.357 1.00 95.12 103 PHE A CA 1
ATOM 845 C C . PHE A 1 103 ? 8.347 3.781 -13.460 1.00 95.12 103 PHE A C 1
ATOM 847 O O . PHE A 1 103 ? 8.856 3.512 -14.549 1.00 95.12 103 PHE A O 1
ATOM 854 N N . GLU A 1 104 ? 7.834 4.981 -13.199 1.00 93.94 104 GLU A N 1
ATOM 855 C CA . GLU A 1 104 ? 7.932 6.085 -14.147 1.00 93.94 104 GLU A CA 1
ATOM 856 C C . GLU A 1 104 ? 9.392 6.487 -14.400 1.00 93.94 104 GLU A C 1
ATOM 858 O O . GLU A 1 104 ? 9.814 6.553 -15.557 1.00 93.94 104 GLU A O 1
ATOM 863 N N . GLY A 1 105 ? 10.199 6.630 -13.346 1.00 93.94 105 GLY A N 1
ATOM 864 C CA . GLY A 1 105 ? 11.630 6.909 -13.484 1.00 93.94 105 GLY A CA 1
ATOM 865 C C . GLY A 1 105 ? 12.396 5.793 -14.207 1.00 93.94 105 GLY A C 1
ATOM 866 O O . GLY A 1 105 ? 13.258 6.062 -15.048 1.00 93.94 105 GLY A O 1
ATOM 867 N N . GLN A 1 106 ? 12.064 4.526 -13.939 1.00 95.06 106 GLN A N 1
ATOM 868 C CA . GLN A 1 106 ? 12.635 3.382 -14.657 1.00 95.06 106 GLN A CA 1
ATOM 869 C C . GLN A 1 106 ? 12.247 3.396 -16.141 1.00 95.06 106 GLN A C 1
ATOM 871 O O . GLN A 1 106 ? 13.106 3.181 -16.997 1.00 95.06 106 GLN A O 1
ATOM 876 N 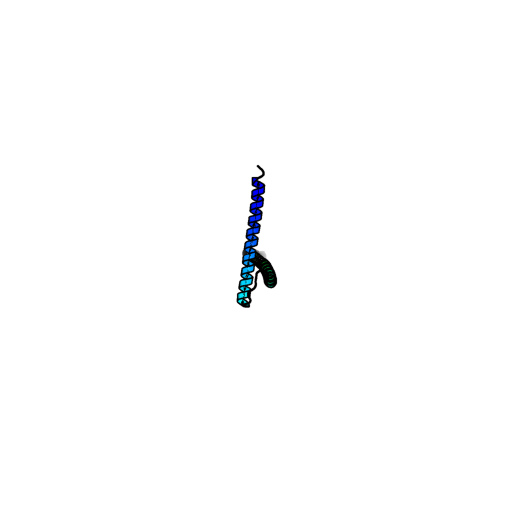N . ARG A 1 107 ? 10.983 3.702 -16.463 1.00 93.94 107 ARG A N 1
ATOM 877 C CA . ARG A 1 107 ? 10.501 3.841 -1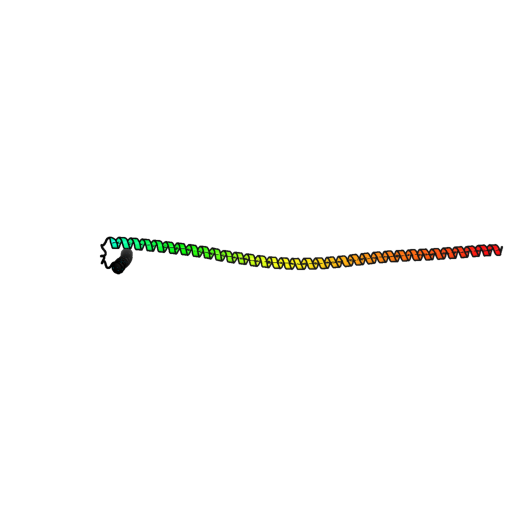7.844 1.00 93.94 107 ARG A CA 1
ATOM 878 C C . ARG A 1 107 ? 11.301 4.902 -18.594 1.00 93.94 107 ARG A C 1
ATOM 880 O O . ARG A 1 107 ? 11.768 4.643 -19.701 1.00 93.94 107 ARG A O 1
ATOM 887 N N . GLU A 1 108 ? 11.484 6.077 -17.998 1.00 93.50 108 GLU A N 1
ATOM 888 C CA . GLU A 1 108 ? 12.258 7.167 -18.600 1.00 93.50 108 GLU A CA 1
ATOM 889 C C . GLU A 1 108 ? 13.723 6.786 -18.829 1.00 93.50 108 GLU A C 1
ATOM 891 O O . GLU A 1 108 ? 14.275 7.055 -19.904 1.00 93.50 108 GLU A O 1
ATOM 896 N N . ARG A 1 109 ? 14.343 6.100 -17.861 1.00 94.25 109 ARG A N 1
ATOM 897 C CA . ARG A 1 109 ? 15.716 5.603 -17.994 1.00 94.25 109 ARG A CA 1
ATOM 898 C C . ARG A 1 109 ? 15.840 4.606 -19.144 1.00 94.25 109 ARG A C 1
ATOM 900 O O . ARG A 1 109 ? 16.702 4.793 -19.996 1.00 94.25 109 ARG A O 1
ATOM 907 N N . ILE A 1 110 ? 14.951 3.614 -19.215 1.00 94.44 110 ILE A N 1
ATOM 908 C CA . ILE A 1 110 ? 14.954 2.602 -20.283 1.00 94.44 110 ILE A CA 1
ATOM 909 C C . ILE A 1 110 ? 14.775 3.259 -21.652 1.00 94.44 110 ILE A C 1
ATOM 911 O O . ILE A 1 110 ? 15.512 2.941 -22.581 1.00 94.44 110 ILE A O 1
ATOM 915 N N . ILE A 1 111 ? 13.836 4.200 -21.793 1.00 93.94 111 ILE A N 1
ATOM 916 C CA . ILE A 1 111 ? 13.629 4.924 -23.056 1.00 93.94 111 ILE A CA 1
ATOM 917 C C . ILE A 1 111 ? 14.904 5.678 -23.456 1.00 93.94 111 ILE A C 1
ATOM 919 O O . ILE A 1 111 ? 15.322 5.624 -24.613 1.00 93.94 111 ILE A O 1
ATOM 923 N N . THR A 1 112 ? 15.551 6.346 -22.503 1.00 94.19 112 THR A N 1
ATOM 924 C CA . THR A 1 112 ? 16.785 7.103 -22.750 1.00 94.19 112 THR A CA 1
ATOM 925 C C . THR A 1 112 ? 17.945 6.188 -23.150 1.00 94.19 112 THR A C 1
ATOM 927 O O . THR A 1 112 ? 18.663 6.480 -24.112 1.00 94.19 112 THR A O 1
ATOM 930 N N . GLU A 1 113 ? 18.118 5.065 -22.453 1.00 92.75 113 GLU A N 1
ATOM 931 C CA . GLU A 1 113 ? 19.125 4.050 -22.771 1.00 92.75 113 GLU A CA 1
ATOM 932 C C . GLU A 1 113 ? 18.887 3.457 -24.162 1.00 92.75 113 GLU A C 1
ATOM 934 O O . GLU A 1 113 ? 19.817 3.397 -24.968 1.00 92.75 113 GLU A O 1
ATOM 939 N N . LEU A 1 114 ? 17.638 3.121 -24.495 1.00 93.69 114 LEU A N 1
ATOM 940 C CA . LEU A 1 114 ? 17.269 2.553 -25.790 1.00 93.69 114 LEU A CA 1
ATOM 941 C C . LEU A 1 114 ? 17.536 3.534 -26.942 1.00 93.69 114 LEU A C 1
ATOM 943 O O . LEU A 1 114 ? 18.117 3.150 -27.958 1.00 93.69 114 LEU A O 1
ATOM 947 N N . ILE A 1 115 ? 17.198 4.818 -26.769 1.00 92.62 115 ILE A N 1
ATOM 948 C CA . ILE A 1 115 ? 17.517 5.878 -27.741 1.00 92.62 115 ILE A CA 1
ATOM 949 C C . ILE A 1 115 ? 19.034 6.014 -27.915 1.00 92.62 115 ILE A C 1
ATOM 951 O O . ILE A 1 115 ? 19.529 6.137 -29.039 1.00 92.62 115 ILE A O 1
ATOM 955 N N . THR A 1 116 ? 19.784 5.994 -26.815 1.00 94.38 116 THR A N 1
ATOM 956 C CA . THR A 1 116 ? 21.246 6.130 -26.838 1.00 94.38 116 THR A CA 1
ATOM 957 C C . THR A 1 116 ? 21.895 4.944 -27.549 1.00 94.38 116 THR A C 1
ATOM 959 O O . THR A 1 116 ? 22.737 5.133 -28.430 1.00 94.38 116 THR A O 1
ATOM 962 N N . GLN A 1 117 ? 21.452 3.725 -27.240 1.00 93.31 117 GLN A N 1
ATOM 963 C CA . GLN A 1 117 ? 21.927 2.500 -27.874 1.00 93.31 117 GLN A CA 1
ATOM 964 C C . GLN A 1 117 ? 21.587 2.472 -29.368 1.00 93.31 117 GLN A C 1
ATOM 966 O O . GLN A 1 117 ? 22.442 2.123 -30.184 1.00 93.31 117 GLN A O 1
ATOM 971 N N . GLN A 1 118 ? 20.380 2.898 -29.752 1.00 92.19 118 GLN A N 1
ATOM 972 C CA . GLN A 1 118 ? 19.988 2.999 -31.156 1.00 92.19 118 GLN A CA 1
ATOM 973 C C . GLN A 1 118 ? 20.875 3.993 -31.915 1.00 92.19 118 GLN A C 1
ATOM 975 O O . GLN A 1 118 ? 21.359 3.671 -32.999 1.00 92.19 118 GLN A O 1
ATOM 980 N N . ARG A 1 119 ? 21.141 5.178 -31.346 1.00 91.38 119 ARG A N 1
ATOM 981 C CA . ARG A 1 119 ? 22.052 6.163 -31.953 1.00 91.38 119 ARG A CA 1
ATOM 982 C C . ARG A 1 119 ? 23.448 5.582 -32.148 1.00 91.38 119 ARG A C 1
ATOM 984 O O . ARG A 1 119 ? 23.969 5.650 -33.256 1.00 91.38 119 ARG A O 1
ATOM 991 N N . MET A 1 120 ? 24.018 4.969 -31.111 1.00 93.31 120 MET A N 1
ATOM 992 C CA . MET A 1 120 ? 25.327 4.309 -31.184 1.00 93.31 120 MET A CA 1
ATOM 993 C C . MET A 1 120 ? 25.360 3.223 -32.265 1.00 93.31 120 MET A C 1
ATOM 995 O O . MET A 1 120 ? 26.300 3.165 -33.051 1.00 93.31 120 MET A O 1
ATOM 999 N N . SER A 1 121 ? 24.313 2.400 -32.356 1.00 92.44 121 SER A N 1
ATOM 1000 C CA . SER A 1 121 ? 24.205 1.369 -33.390 1.00 92.44 121 SER A CA 1
ATOM 1001 C C . SER A 1 121 ? 24.167 1.962 -34.800 1.00 92.44 121 SER A C 1
ATOM 1003 O O . SER A 1 121 ? 24.812 1.422 -35.695 1.00 92.44 121 SER A O 1
ATOM 1005 N N . VAL A 1 122 ? 23.429 3.056 -35.010 1.00 90.69 122 VAL A N 1
ATOM 1006 C CA . VAL A 1 122 ? 23.355 3.741 -36.311 1.00 90.69 122 VAL A CA 1
ATOM 1007 C C . VAL A 1 122 ? 24.702 4.362 -36.681 1.00 90.69 122 VAL A C 1
ATOM 1009 O O . VAL A 1 12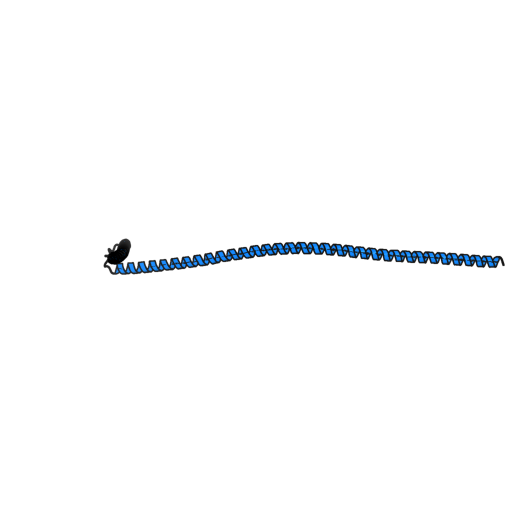2 ? 25.133 4.217 -37.823 1.00 90.69 122 VAL A O 1
ATOM 1012 N N . PHE A 1 123 ? 25.389 5.002 -35.731 1.00 91.19 123 PHE A N 1
ATOM 1013 C CA . PHE A 1 123 ? 26.729 5.553 -35.957 1.00 91.19 123 PHE A CA 1
ATOM 1014 C C . PHE A 1 123 ? 27.735 4.460 -36.324 1.00 91.19 123 PHE A C 1
ATOM 1016 O O . PHE A 1 123 ? 28.365 4.554 -37.373 1.00 91.19 123 PHE A O 1
ATOM 1023 N N . ASN A 1 124 ? 27.807 3.384 -35.537 1.00 92.00 124 ASN A N 1
ATOM 1024 C CA . ASN A 1 124 ? 28.714 2.266 -35.807 1.00 92.00 124 ASN A CA 1
ATOM 1025 C C . ASN A 1 124 ? 28.443 1.625 -37.176 1.00 92.00 124 ASN A C 1
ATOM 1027 O O . ASN A 1 124 ? 29.375 1.312 -37.913 1.00 92.00 124 ASN A O 1
ATOM 1031 N N . PHE A 1 125 ? 27.170 1.461 -37.542 1.00 90.75 125 PHE A N 1
ATOM 1032 C CA . PHE A 1 125 ? 26.790 0.933 -38.850 1.00 90.75 125 PHE A CA 1
ATOM 1033 C C . PHE A 1 125 ? 27.186 1.875 -39.996 1.00 90.75 125 PHE A C 1
ATOM 1035 O O . PHE A 1 125 ? 27.695 1.428 -41.024 1.00 90.75 125 PHE A O 1
ATOM 1042 N N . SER A 1 126 ? 26.991 3.185 -39.820 1.00 88.19 126 SER A N 1
ATOM 1043 C CA . SER A 1 126 ? 27.416 4.196 -40.792 1.00 88.19 126 SER A CA 1
ATOM 1044 C C . SER A 1 126 ? 28.933 4.193 -40.985 1.00 88.19 126 SER A C 1
ATOM 1046 O O . SER A 1 126 ? 29.404 4.255 -42.123 1.00 88.19 126 SER A O 1
ATOM 1048 N N . ASP A 1 127 ? 29.699 4.089 -39.899 1.00 93.25 127 ASP A N 1
ATOM 1049 C CA . ASP A 1 127 ? 31.159 4.016 -39.952 1.00 93.25 127 ASP A CA 1
ATOM 1050 C C . ASP A 1 127 ? 31.631 2.732 -40.642 1.00 93.25 127 ASP A C 1
ATOM 1052 O O . ASP A 1 127 ? 32.512 2.789 -41.503 1.00 93.25 127 ASP A O 1
ATOM 1056 N N . GLU A 1 128 ? 30.993 1.590 -40.369 1.00 91.88 128 GLU A N 1
ATOM 1057 C CA . GLU A 1 128 ? 31.305 0.332 -41.053 1.00 91.88 128 GLU A CA 1
ATOM 1058 C C . GLU A 1 128 ? 31.018 0.415 -42.562 1.00 91.88 128 GLU A C 1
ATOM 1060 O O . GLU A 1 128 ? 31.824 -0.039 -43.382 1.00 91.88 128 GLU A O 1
ATOM 1065 N N . ILE A 1 129 ? 29.894 1.025 -42.962 1.00 89.75 129 ILE A N 1
ATOM 1066 C CA . ILE A 1 129 ? 29.586 1.264 -44.379 1.00 89.75 129 ILE A CA 1
ATOM 1067 C C . ILE A 1 129 ? 30.635 2.175 -45.003 1.00 89.75 129 ILE A C 1
ATOM 1069 O O . ILE A 1 129 ? 31.143 1.854 -46.079 1.00 89.75 129 ILE A O 1
ATOM 1073 N N . LYS A 1 130 ? 30.975 3.290 -44.351 1.00 91.94 130 LYS A N 1
ATOM 1074 C CA . LYS A 1 130 ? 31.976 4.233 -44.854 1.00 91.94 130 LYS A CA 1
ATOM 1075 C C . LYS A 1 130 ? 33.309 3.530 -45.076 1.00 91.94 130 LYS A C 1
ATOM 1077 O O . LYS A 1 130 ? 33.889 3.646 -46.153 1.00 91.94 130 LYS A O 1
ATOM 1082 N N . GLU A 1 131 ? 33.746 2.722 -44.116 1.00 93.88 131 GLU A N 1
ATOM 1083 C CA . GLU A 1 131 ? 34.984 1.963 -44.228 1.00 93.88 131 GLU A CA 1
ATOM 1084 C C . GLU A 1 131 ? 34.921 0.929 -45.366 1.00 93.88 131 GLU A C 1
ATOM 1086 O O . GLU A 1 131 ? 35.863 0.799 -46.150 1.00 93.88 131 GLU A O 1
ATOM 1091 N N . ARG A 1 132 ? 33.797 0.216 -45.526 1.00 89.56 132 ARG A N 1
ATOM 1092 C CA . ARG A 1 132 ? 33.592 -0.725 -46.643 1.00 89.56 132 ARG A CA 1
ATOM 1093 C C . ARG A 1 132 ? 33.601 -0.019 -48.000 1.00 89.56 132 ARG A C 1
ATOM 1095 O O . ARG A 1 132 ? 34.186 -0.552 -48.948 1.00 89.56 132 ARG A O 1
ATOM 1102 N N . VAL A 1 133 ? 32.986 1.158 -48.102 1.00 91.19 133 VAL A N 1
ATOM 1103 C CA . VAL A 1 133 ? 32.975 1.984 -49.319 1.00 91.19 133 VAL A CA 1
ATOM 1104 C C . VAL A 1 133 ? 34.381 2.488 -49.627 1.00 91.19 133 VAL A C 1
ATOM 1106 O O . VAL A 1 133 ? 34.839 2.316 -50.753 1.00 91.19 133 VAL A O 1
ATOM 1109 N N . GLU A 1 134 ? 35.112 3.011 -48.642 1.00 92.56 134 GLU A N 1
ATOM 1110 C CA . GLU A 1 134 ? 36.499 3.458 -48.813 1.00 92.56 134 GLU A CA 1
ATOM 1111 C C . GLU A 1 134 ? 37.427 2.309 -49.225 1.00 92.56 134 GLU A C 1
ATOM 1113 O O . GLU A 1 134 ? 38.206 2.445 -50.171 1.00 92.56 134 GLU A O 1
ATOM 1118 N N . ARG A 1 135 ? 37.319 1.141 -48.576 1.00 92.38 135 ARG A N 1
ATOM 1119 C CA . ARG A 1 135 ? 38.071 -0.063 -48.965 1.00 92.38 135 ARG A CA 1
ATOM 1120 C C . ARG A 1 135 ? 37.749 -0.482 -50.400 1.00 92.38 135 ARG A C 1
ATOM 1122 O O . ARG A 1 135 ? 38.654 -0.862 -51.142 1.00 92.38 135 ARG A O 1
ATOM 1129 N N . SER A 1 136 ? 36.483 -0.404 -50.804 1.00 87.69 136 SER A N 1
ATOM 1130 C CA . SER A 1 136 ? 36.053 -0.739 -52.166 1.00 87.69 136 SER A CA 1
ATOM 1131 C C . SER A 1 136 ? 36.563 0.278 -53.189 1.00 87.69 136 SER A C 1
ATOM 1133 O O . SER A 1 136 ? 37.099 -0.126 -54.218 1.00 87.69 136 SER A O 1
ATOM 1135 N N . ALA A 1 137 ? 36.493 1.576 -52.887 1.00 86.88 137 ALA A N 1
ATOM 1136 C CA . ALA A 1 137 ? 37.019 2.646 -53.731 1.00 86.88 137 ALA A CA 1
ATOM 1137 C C . ALA A 1 137 ? 38.531 2.498 -53.951 1.00 86.88 137 ALA A C 1
ATOM 1139 O O . ALA A 1 137 ? 38.985 2.520 -55.092 1.00 86.88 137 ALA A O 1
ATOM 1140 N N . ARG A 1 138 ? 39.301 2.225 -52.886 1.00 90.31 138 ARG A N 1
ATOM 1141 C CA . ARG A 1 138 ? 40.744 1.946 -52.995 1.00 90.31 138 ARG A CA 1
ATOM 1142 C C . ARG A 1 138 ? 41.031 0.718 -53.855 1.00 90.31 138 ARG A C 1
ATOM 1144 O O . ARG A 1 138 ? 41.954 0.743 -54.661 1.00 90.31 138 ARG A O 1
ATOM 1151 N N . ARG A 1 139 ? 40.247 -0.362 -53.725 1.00 88.50 139 ARG A N 1
ATOM 1152 C CA . ARG A 1 139 ? 40.396 -1.547 -54.593 1.00 88.50 139 ARG A CA 1
ATOM 1153 C C . ARG A 1 139 ? 40.149 -1.197 -56.058 1.00 88.50 139 ARG A C 1
ATOM 1155 O O . ARG A 1 139 ? 40.957 -1.570 -56.904 1.00 88.50 139 ARG A O 1
ATOM 1162 N N . VAL A 1 140 ? 39.087 -0.451 -56.355 1.00 87.12 140 VAL A N 1
ATOM 1163 C CA . VAL A 1 140 ? 38.797 0.015 -57.719 1.00 87.12 140 VAL A CA 1
ATOM 1164 C C . VAL A 1 140 ? 39.935 0.888 -58.254 1.00 87.12 140 VAL A C 1
ATOM 1166 O O . VAL A 1 140 ? 40.400 0.659 -59.367 1.00 87.12 140 VAL A O 1
ATOM 1169 N N . GLU A 1 141 ? 40.447 1.819 -57.451 1.00 87.88 141 GLU A N 1
ATOM 1170 C CA . GLU A 1 141 ? 41.581 2.670 -57.817 1.00 87.88 141 GLU A CA 1
ATOM 1171 C C . GLU A 1 141 ? 42.848 1.846 -58.101 1.00 87.88 141 GLU A C 1
ATOM 1173 O O . GLU A 1 141 ? 43.519 2.061 -59.112 1.00 87.88 141 GLU A O 1
ATOM 1178 N N . THR A 1 142 ? 43.155 0.847 -57.265 1.00 88.00 142 THR A N 1
ATOM 1179 C CA . THR A 1 142 ? 44.305 -0.043 -57.494 1.00 88.00 142 THR A CA 1
ATOM 1180 C C . THR A 1 142 ? 44.170 -0.847 -58.786 1.00 88.00 142 THR A C 1
ATOM 1182 O O . THR A 1 142 ? 45.132 -0.917 -59.550 1.00 88.00 142 THR A O 1
ATOM 1185 N N . LEU A 1 143 ? 42.981 -1.384 -59.082 1.00 84.19 143 LEU A N 1
ATOM 1186 C CA . LEU A 1 143 ? 42.705 -2.096 -60.332 1.00 84.19 143 LEU A CA 1
ATOM 1187 C C . LEU A 1 143 ? 42.818 -1.164 -61.542 1.00 84.19 143 LEU A C 1
ATOM 1189 O O . LEU A 1 143 ? 43.413 -1.529 -62.554 1.00 84.19 143 LEU A O 1
ATOM 1193 N N . GLN A 1 144 ? 42.309 0.064 -61.438 1.00 85.56 144 GLN A N 1
ATOM 1194 C CA . GLN A 1 144 ? 42.427 1.061 -62.499 1.00 85.56 144 GLN A CA 1
ATOM 1195 C C . GLN A 1 144 ? 43.893 1.438 -62.762 1.00 85.56 144 GLN A C 1
ATOM 1197 O O . GLN A 1 144 ? 44.305 1.537 -63.920 1.00 85.56 144 GLN A O 1
ATOM 1202 N N . ASN A 1 145 ? 44.698 1.614 -61.712 1.00 85.00 145 AS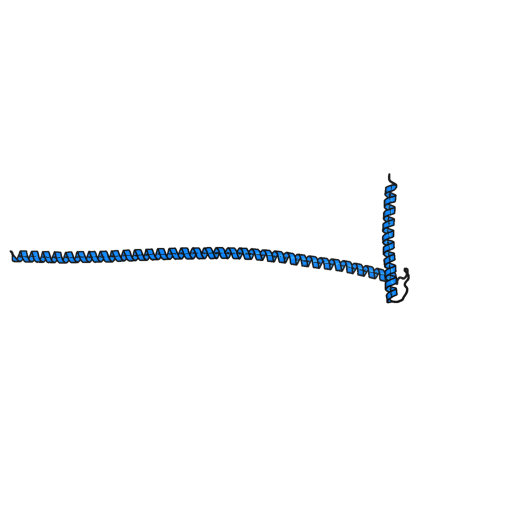N A N 1
ATOM 1203 C CA . ASN A 1 145 ? 46.127 1.903 -61.840 1.00 85.00 145 ASN A CA 1
ATOM 1204 C C . ASN A 1 145 ? 46.903 0.710 -62.421 1.00 85.00 145 ASN A C 1
ATOM 1206 O O . ASN A 1 145 ? 47.754 0.903 -63.290 1.00 85.00 145 ASN A O 1
ATOM 1210 N N . GLN A 1 146 ? 46.567 -0.522 -62.027 1.00 82.31 146 GLN A N 1
ATOM 1211 C CA . GLN A 1 146 ? 47.116 -1.734 -62.644 1.00 82.31 146 GLN A CA 1
ATOM 1212 C C . GLN A 1 146 ? 46.777 -1.815 -64.138 1.00 82.31 146 GLN A C 1
ATOM 1214 O O . GLN A 1 146 ? 47.668 -2.058 -64.952 1.00 82.31 146 GLN A O 1
ATOM 1219 N N . HIS A 1 147 ? 45.527 -1.539 -64.523 1.00 76.94 147 HIS A N 1
ATOM 1220 C CA . HIS A 1 147 ? 45.123 -1.499 -65.929 1.00 76.94 147 HIS A CA 1
ATOM 1221 C C . HIS A 1 147 ? 45.878 -0.431 -66.731 1.00 76.94 147 HIS A C 1
ATOM 1223 O O . HIS A 1 147 ? 46.354 -0.729 -67.826 1.00 76.94 147 HIS A O 1
ATOM 1229 N N . LYS A 1 148 ? 46.054 0.785 -66.195 1.00 82.31 148 LYS A N 1
ATOM 1230 C CA . LYS A 1 148 ? 46.859 1.835 -66.849 1.00 82.31 148 LYS A CA 1
ATOM 1231 C C . LYS A 1 148 ? 48.308 1.389 -67.065 1.00 82.31 148 LYS A C 1
ATOM 1233 O O . LYS A 1 148 ? 48.834 1.553 -68.162 1.00 82.31 148 LYS A O 1
ATOM 1238 N N . ASN A 1 149 ? 48.931 0.778 -66.057 1.00 79.62 149 ASN A N 1
ATOM 1239 C CA . ASN A 1 149 ? 50.306 0.279 -66.158 1.00 79.62 149 ASN A CA 1
ATOM 1240 C C . ASN A 1 149 ? 50.450 -0.825 -67.213 1.00 79.62 149 ASN A C 1
ATOM 1242 O O . ASN A 1 149 ? 51.414 -0.809 -67.977 1.00 79.62 149 ASN A O 1
ATOM 1246 N N . LEU A 1 150 ? 49.484 -1.748 -67.302 1.00 76.94 150 LEU A N 1
ATOM 1247 C CA . LEU A 1 150 ? 49.459 -2.770 -68.353 1.00 76.94 150 LEU A CA 1
ATOM 1248 C C . LEU A 1 150 ? 49.356 -2.146 -69.749 1.00 76.94 150 LEU A C 1
ATOM 1250 O O . LEU A 1 150 ? 50.091 -2.550 -70.646 1.00 76.94 150 LEU A O 1
ATOM 1254 N N . ILE A 1 151 ? 48.503 -1.132 -69.927 1.00 77.56 151 ILE A N 1
ATOM 1255 C CA . ILE A 1 151 ? 48.384 -0.407 -71.201 1.00 77.56 151 ILE A CA 1
ATOM 1256 C C . ILE A 1 151 ? 49.723 0.242 -71.582 1.00 77.56 151 ILE A C 1
ATOM 1258 O O . ILE A 1 151 ? 50.171 0.080 -72.716 1.00 77.56 151 ILE A O 1
ATOM 1262 N N . TYR A 1 152 ? 50.405 0.914 -70.647 1.00 80.62 152 TYR A N 1
ATOM 1263 C CA . TYR A 1 152 ? 51.725 1.500 -70.912 1.00 80.62 152 TYR A CA 1
ATOM 1264 C C . TYR A 1 152 ? 52.781 0.450 -71.278 1.00 80.62 152 TYR A C 1
ATOM 1266 O O . TYR A 1 152 ? 53.587 0.692 -72.174 1.00 80.62 152 TYR A O 1
ATOM 1274 N N . LEU A 1 153 ? 52.757 -0.724 -70.640 1.00 75.62 153 LEU A N 1
ATOM 1275 C CA . LEU A 1 153 ? 53.645 -1.843 -70.975 1.00 75.62 153 LEU A CA 1
ATOM 1276 C C . LEU A 1 153 ? 53.398 -2.368 -72.395 1.00 75.62 153 LEU A C 1
ATOM 1278 O O . LEU A 1 153 ? 54.349 -2.568 -73.151 1.00 75.62 153 LEU A O 1
ATOM 1282 N N . VAL A 1 154 ? 52.130 -2.550 -72.778 1.00 77.75 154 VAL A N 1
ATOM 1283 C CA . VAL A 1 154 ? 51.753 -2.998 -74.127 1.00 77.75 154 VAL A CA 1
ATOM 1284 C C . VAL A 1 154 ? 52.194 -1.974 -75.171 1.00 77.75 154 VAL A C 1
ATOM 1286 O O . VAL A 1 154 ? 52.876 -2.343 -76.126 1.00 77.75 154 VAL A O 1
ATOM 1289 N N . ILE A 1 155 ? 51.901 -0.686 -74.961 1.00 78.50 155 ILE A N 1
ATOM 1290 C CA . ILE A 1 155 ? 52.330 0.390 -75.868 1.00 78.50 155 ILE A CA 1
ATOM 1291 C C . ILE A 1 155 ? 53.862 0.449 -75.959 1.00 78.50 155 ILE A C 1
ATOM 1293 O O . ILE A 1 155 ? 54.405 0.521 -77.060 1.00 78.50 155 ILE A O 1
ATOM 1297 N N . GLY A 1 156 ? 54.567 0.362 -74.827 1.00 74.06 156 GLY A N 1
ATOM 1298 C CA . GLY A 1 156 ? 56.030 0.367 -74.782 1.00 74.06 156 GLY A CA 1
ATOM 1299 C C . GLY A 1 156 ? 56.648 -0.811 -75.539 1.00 74.06 156 GLY A C 1
ATOM 1300 O O . GLY A 1 156 ? 57.549 -0.615 -76.350 1.00 74.06 156 GLY A O 1
ATOM 1301 N N . SER A 1 157 ? 56.126 -2.027 -75.347 1.00 73.94 157 SER A N 1
ATOM 1302 C CA . SER A 1 157 ? 56.586 -3.216 -76.080 1.00 73.94 157 SER A CA 1
ATOM 1303 C C . SER A 1 157 ? 56.314 -3.127 -77.588 1.00 73.94 157 SER A C 1
ATOM 1305 O O . SER A 1 157 ? 57.172 -3.500 -78.392 1.00 73.94 157 SER A O 1
ATOM 1307 N N . GLY A 1 158 ? 55.169 -2.565 -77.989 1.00 76.94 158 GLY A N 1
ATOM 1308 C CA . GLY A 1 158 ? 54.847 -2.295 -79.391 1.00 76.94 158 GLY A CA 1
ATOM 1309 C C . GLY A 1 158 ? 55.797 -1.275 -80.021 1.00 76.94 158 GLY A C 1
ATOM 1310 O O . GLY A 1 158 ? 56.306 -1.505 -81.117 1.00 76.94 158 GLY A O 1
ATOM 1311 N N . ALA A 1 159 ? 56.108 -0.188 -79.307 1.00 79.56 159 ALA A N 1
ATOM 1312 C CA . ALA A 1 159 ? 57.059 0.825 -79.762 1.00 79.56 159 ALA A CA 1
ATOM 1313 C C . ALA A 1 159 ? 58.480 0.256 -79.917 1.00 79.56 159 ALA A C 1
ATOM 1315 O O . ALA A 1 159 ? 59.135 0.513 -80.925 1.00 79.56 159 ALA A O 1
ATOM 1316 N N . ILE A 1 160 ? 58.938 -0.570 -78.969 1.00 80.38 160 ILE A N 1
ATOM 1317 C CA . ILE A 1 160 ? 60.233 -1.264 -79.066 1.00 80.38 160 ILE A CA 1
ATOM 1318 C C . ILE A 1 160 ? 60.244 -2.213 -80.268 1.00 80.38 160 ILE A C 1
ATOM 1320 O O . ILE A 1 160 ? 61.208 -2.227 -81.027 1.00 80.38 160 ILE A O 1
ATOM 1324 N N . SER A 1 161 ? 59.165 -2.969 -80.479 1.00 78.75 161 SER A N 1
ATOM 1325 C CA . SER A 1 161 ? 59.054 -3.895 -81.614 1.00 78.75 161 SER A CA 1
ATOM 1326 C C . SER A 1 161 ? 59.120 -3.157 -82.954 1.00 78.75 161 SER A C 1
ATOM 1328 O O . SER A 1 161 ? 59.815 -3.600 -83.865 1.00 78.75 161 SER A O 1
ATOM 1330 N N . LEU A 1 162 ? 58.463 -1.996 -83.059 1.00 79.31 162 LEU A N 1
ATOM 1331 C CA . LEU A 1 162 ? 58.552 -1.119 -84.229 1.00 79.31 162 LEU A CA 1
ATOM 1332 C C . LEU A 1 162 ? 59.964 -0.563 -84.432 1.00 79.31 162 LEU A C 1
ATOM 1334 O O . LEU A 1 162 ? 60.441 -0.553 -85.562 1.00 79.31 162 LEU A O 1
ATOM 1338 N N . LEU A 1 163 ? 60.653 -0.149 -83.364 1.00 80.94 163 LEU A N 1
ATOM 1339 C CA . LEU A 1 163 ? 62.042 0.313 -83.443 1.00 80.94 163 LEU A CA 1
ATOM 1340 C C . LEU A 1 163 ? 62.997 -0.795 -83.903 1.00 80.94 163 LEU A C 1
ATOM 1342 O O . LEU A 1 163 ? 63.872 -0.533 -84.722 1.00 80.94 163 LEU A O 1
ATOM 1346 N N . VAL A 1 164 ? 62.819 -2.031 -83.426 1.00 79.44 164 VAL A N 1
ATOM 1347 C CA . VAL A 1 164 ? 63.608 -3.193 -83.871 1.00 79.44 164 VAL A CA 1
ATOM 1348 C C . VAL A 1 164 ? 63.359 -3.488 -85.348 1.00 79.44 164 VAL A C 1
ATOM 1350 O O . VAL A 1 164 ? 64.303 -3.727 -86.096 1.00 79.44 164 VAL A O 1
ATOM 1353 N N . LEU A 1 165 ? 62.102 -3.434 -85.786 1.00 78.38 165 LEU A N 1
ATOM 1354 C CA . LEU A 1 165 ? 61.725 -3.673 -87.177 1.00 78.38 165 LEU A CA 1
ATOM 1355 C C . LEU A 1 165 ? 62.280 -2.567 -88.092 1.00 78.38 165 LEU A C 1
ATOM 1357 O O . LEU A 1 165 ? 62.846 -2.861 -89.141 1.00 78.38 165 LEU A O 1
ATOM 1361 N N . PHE A 1 166 ? 62.227 -1.307 -87.654 1.00 81.88 166 PHE A N 1
ATOM 1362 C CA . PHE A 1 166 ? 62.853 -0.182 -88.349 1.00 81.88 166 PHE A CA 1
ATOM 1363 C C . PHE A 1 166 ? 64.380 -0.342 -88.423 1.00 81.88 166 PHE A C 1
ATOM 1365 O O . PHE A 1 166 ? 64.964 -0.191 -89.491 1.00 81.88 166 PHE A O 1
ATOM 1372 N N . ALA A 1 167 ? 65.034 -0.730 -87.324 1.00 79.88 167 ALA A N 1
ATOM 1373 C CA . ALA A 1 167 ? 66.473 -0.995 -87.301 1.00 79.88 167 ALA A CA 1
ATOM 1374 C C . ALA A 1 167 ? 66.885 -2.174 -88.203 1.00 79.88 167 ALA A C 1
ATOM 1376 O O . ALA A 1 167 ? 67.989 -2.164 -88.735 1.00 79.88 167 ALA A O 1
ATOM 1377 N N . LEU A 1 168 ? 66.016 -3.173 -88.388 1.00 76.56 168 LEU A N 1
ATOM 1378 C CA . LEU A 1 168 ? 66.231 -4.287 -89.318 1.00 76.56 168 LEU A CA 1
ATOM 1379 C C . LEU A 1 168 ? 66.024 -3.893 -90.785 1.00 76.56 168 LEU A C 1
ATOM 1381 O O . LEU A 1 168 ? 66.693 -4.452 -91.643 1.00 76.56 168 LEU A O 1
ATOM 1385 N N . ILE A 1 169 ? 65.118 -2.955 -91.081 1.00 78.12 169 ILE A N 1
ATOM 1386 C CA . ILE A 1 169 ? 64.892 -2.448 -92.447 1.00 78.12 169 ILE A CA 1
ATOM 1387 C C . ILE A 1 169 ? 66.041 -1.539 -92.908 1.00 78.12 169 ILE A C 1
ATOM 1389 O O . ILE A 1 169 ? 66.382 -1.538 -94.087 1.00 78.12 169 ILE A O 1
ATOM 1393 N N . PHE A 1 170 ? 66.622 -0.751 -92.000 1.00 72.38 170 PHE A N 1
ATOM 1394 C CA . PHE A 1 170 ? 67.683 0.219 -92.309 1.00 72.38 170 PHE A CA 1
ATOM 1395 C C . PHE A 1 170 ? 69.111 -0.316 -92.087 1.00 72.38 170 PHE A C 1
ATOM 1397 O O . PHE A 1 170 ? 70.059 0.473 -92.053 1.00 72.38 170 PHE A O 1
ATOM 1404 N N . LYS A 1 171 ? 69.273 -1.634 -91.939 1.00 53.59 171 LYS A N 1
ATOM 1405 C CA . LYS A 1 171 ? 70.565 -2.325 -91.855 1.00 53.59 171 LYS A CA 1
ATOM 1406 C C . LYS A 1 171 ? 70.829 -3.112 -93.131 1.00 53.59 171 LYS A C 1
ATOM 1408 O O . LYS A 1 171 ? 71.998 -3.095 -93.571 1.00 53.59 171 LYS A O 1
#

Foldseek 3Di:
DCVVVVVVVVVVVVVVVVVVVVVVVVLLVVLQVVCCVPPVDRDDSPDVVSVVSSVVVVVVVVVVVVVVVVVVVVVVVVVVVVVVVVVVVVVVVVVVVVVVVVVVVVVVVVVVVVVVVVVVVVVVVVVVVVVVVVVVVVVVVVVVVVVVVVVVVVVVVVVVVVVVVVVVVVD

pLDDT: mean 82.23, std 14.05, range [45.56, 96.44]

Radius of gyration: 60.38 Å; chains: 1; bounding box: 124×31×162 Å

Organism: NCBI:txid90245

Sequence (171 aa):
MTDEAEKNIEVKETETKFQEKKSTIDHVDQVIKEYFSLTKIQLTRDDPIVGLLLAQRIDVDKQLGSFKVDLQKIFDEAKNHSDNRLIEIDKLYHKNEELAKEFEGQRERIITELITQQRMSVFNFSDEIKERVERSARRVETLQNQHKNLIYLVIGSGAISLLVLFALIFK

Secondary structure (DSSP, 8-state):
--HHHHHHHHHHHHHHHHHHHHHHHHHHHHHHHHHHHHH-----TT-HHHHHHHHHHHHHHHHHHHHHHHHHHHHHHHHHHHHHHHHHHHHHHHHHHHHHHHHHHHHHHHHHHHHHHHHHHHHHHHHHHHHHHHHHHHHHHHHHHHHHHHHHHHHHHHHHHHHHHHHHHT-